Protein AF-A0A090VGJ4-F1 (afdb_monomer_lite)

Structure (mmCIF, N/CA/C/O backbone):
data_AF-A0A090VGJ4-F1
#
_entry.id   AF-A0A090VGJ4-F1
#
loop_
_atom_site.group_PDB
_atom_site.id
_atom_site.type_symbol
_atom_site.label_atom_id
_atom_site.label_alt_id
_atom_site.label_comp_id
_atom_site.label_asym_id
_atom_site.label_entity_id
_atom_site.label_seq_id
_atom_site.pdbx_PDB_ins_code
_atom_site.Cartn_x
_atom_site.Cartn_y
_atom_site.Cartn_z
_atom_site.occupancy
_atom_site.B_iso_or_equiv
_atom_site.auth_seq_id
_atom_site.auth_comp_id
_atom_site.auth_asym_id
_atom_site.auth_atom_id
_atom_site.pdbx_PDB_model_num
ATOM 1 N N . MET A 1 1 ? -9.172 -15.778 -11.668 1.00 47.88 1 MET A N 1
ATOM 2 C CA . MET A 1 1 ? -9.587 -15.459 -10.283 1.00 47.88 1 MET A CA 1
ATOM 3 C C . MET A 1 1 ? -8.432 -14.745 -9.603 1.00 47.88 1 MET A C 1
ATOM 5 O O . MET A 1 1 ? -7.306 -15.194 -9.765 1.00 47.88 1 MET A O 1
ATOM 9 N N . SER A 1 2 ? -8.694 -13.620 -8.934 1.00 59.94 2 SER A N 1
ATOM 10 C CA . SER A 1 2 ? -7.704 -12.958 -8.068 1.00 59.94 2 SER A CA 1
ATOM 11 C C . SER A 1 2 ? -7.302 -13.925 -6.945 1.00 59.94 2 SER A C 1
ATOM 13 O O . SER A 1 2 ? -8.133 -14.699 -6.467 1.00 59.94 2 SER A O 1
ATOM 15 N N . GLU A 1 3 ? -6.015 -13.938 -6.602 1.00 77.56 3 GLU A N 1
ATOM 16 C CA . GLU A 1 3 ? -5.439 -14.723 -5.508 1.00 77.56 3 GLU A CA 1
ATOM 17 C C . GLU A 1 3 ? -6.224 -14.485 -4.206 1.00 77.56 3 GLU A C 1
ATOM 19 O O . GLU A 1 3 ? -6.446 -13.340 -3.809 1.00 77.56 3 GLU A O 1
ATOM 24 N N . ILE A 1 4 ? -6.639 -15.553 -3.515 1.00 84.19 4 ILE A N 1
ATOM 25 C CA . ILE A 1 4 ? -7.271 -15.411 -2.198 1.00 84.19 4 ILE A CA 1
ATOM 26 C C . ILE A 1 4 ? -6.181 -15.062 -1.186 1.00 84.19 4 ILE A C 1
ATOM 28 O O . ILE A 1 4 ? -5.363 -15.905 -0.824 1.00 84.19 4 ILE A O 1
ATOM 32 N N . VAL A 1 5 ? -6.193 -13.821 -0.704 1.00 92.75 5 VAL A N 1
ATOM 33 C CA . VAL A 1 5 ? -5.247 -13.325 0.299 1.00 92.75 5 VAL A CA 1
ATOM 34 C C . VAL A 1 5 ? -5.934 -13.268 1.665 1.00 92.75 5 VAL A C 1
ATOM 36 O O . VAL A 1 5 ? -6.844 -12.459 1.850 1.00 92.75 5 VAL A O 1
ATOM 39 N N . PRO A 1 6 ? -5.521 -14.090 2.645 1.00 94.12 6 PRO A N 1
ATOM 40 C CA . PRO A 1 6 ? -6.133 -14.087 3.968 1.00 94.12 6 PRO A CA 1
ATOM 41 C C . PRO A 1 6 ? -5.660 -12.911 4.835 1.00 94.12 6 PRO A C 1
ATOM 43 O O . PRO A 1 6 ? -4.462 -12.610 4.912 1.00 94.12 6 PRO A O 1
ATOM 46 N N . ILE A 1 7 ? -6.608 -12.294 5.547 1.00 96.56 7 ILE A N 1
ATOM 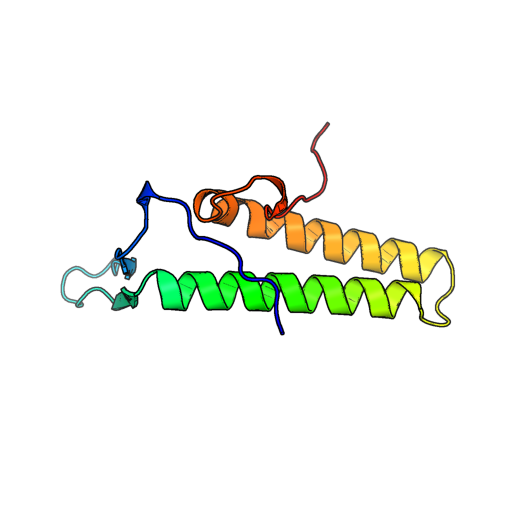47 C CA . ILE A 1 7 ? -6.329 -11.293 6.584 1.00 96.56 7 ILE A CA 1
ATOM 48 C C . ILE A 1 7 ? -5.709 -11.960 7.823 1.00 96.56 7 ILE A C 1
ATOM 50 O O . ILE A 1 7 ? -5.995 -13.123 8.131 1.00 96.56 7 ILE A O 1
ATOM 54 N N . ALA A 1 8 ? -4.853 -11.230 8.536 1.00 96.94 8 ALA A N 1
ATOM 55 C CA . ALA A 1 8 ? -4.253 -11.658 9.792 1.00 96.94 8 ALA A CA 1
ATOM 56 C C . ALA A 1 8 ? -5.332 -12.029 10.821 1.00 96.94 8 ALA A C 1
ATOM 58 O O . ALA A 1 8 ? -6.313 -11.306 10.997 1.00 96.94 8 ALA A O 1
ATOM 59 N N . ASP A 1 9 ? -5.124 -13.143 11.531 1.00 96.06 9 ASP A N 1
ATOM 60 C CA . ASP A 1 9 ? -6.157 -13.747 12.383 1.00 96.06 9 ASP A CA 1
ATOM 61 C C . ASP A 1 9 ? -6.678 -12.780 13.465 1.00 96.06 9 ASP A C 1
ATOM 63 O O . ASP A 1 9 ? -7.875 -12.759 13.733 1.00 96.06 9 ASP A O 1
ATOM 67 N N . LYS A 1 10 ? -5.817 -11.896 13.992 1.00 94.75 10 LYS A N 1
ATOM 68 C CA . LYS A 1 10 ? -6.171 -10.872 14.995 1.00 94.75 10 LYS A CA 1
ATOM 69 C C . LYS A 1 10 ? -7.170 -9.803 14.531 1.00 94.75 10 LYS A C 1
ATOM 71 O O . LYS A 1 10 ? -7.706 -9.090 15.369 1.00 94.75 10 LYS A O 1
ATOM 76 N N . TYR A 1 11 ? -7.384 -9.651 13.225 1.00 95.69 11 TYR A N 1
ATOM 77 C CA . TYR A 1 11 ? -8.288 -8.640 12.671 1.00 95.69 11 TYR A CA 1
ATOM 78 C C . TYR A 1 11 ? -9.544 -9.241 12.039 1.00 95.69 11 TYR A C 1
ATOM 80 O O . TYR A 1 11 ? -10.390 -8.492 11.569 1.00 95.69 11 TYR A O 1
ATOM 88 N N . LYS A 1 12 ? -9.702 -10.568 12.016 1.00 94.69 12 LYS A N 1
ATOM 89 C CA . LYS A 1 12 ? -10.879 -11.213 11.414 1.00 94.69 12 LYS A CA 1
ATOM 90 C C . LYS A 1 12 ? -12.179 -10.742 12.069 1.00 94.69 12 LYS A C 1
ATOM 92 O O . LYS A 1 12 ? -12.281 -10.720 13.290 1.00 94.69 12 LYS A O 1
ATOM 97 N N . GLY A 1 13 ? -13.170 -10.381 11.249 1.00 93.69 13 GLY A N 1
ATOM 98 C CA . GLY A 1 13 ? -14.477 -9.900 11.716 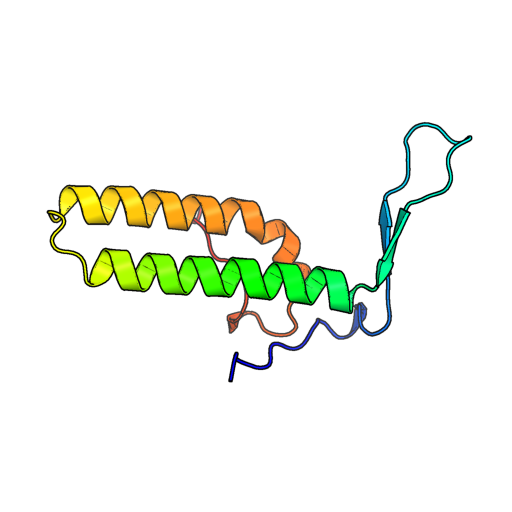1.00 93.69 13 GLY A CA 1
ATOM 99 C C . GLY A 1 13 ? -14.460 -8.513 12.376 1.00 93.69 13 GLY A C 1
ATOM 100 O O . GLY A 1 13 ? -15.484 -8.073 12.889 1.00 93.69 13 GLY A O 1
ATOM 101 N N . GLY A 1 14 ? -13.315 -7.823 12.377 1.00 96.44 14 GLY A N 1
ATOM 102 C CA . GLY A 1 14 ? -13.174 -6.490 12.953 1.00 96.44 14 GLY A CA 1
ATOM 103 C C . GLY A 1 14 ? -13.700 -5.356 12.064 1.00 96.44 14 GLY A C 1
ATOM 104 O O . GLY A 1 14 ? -14.271 -5.553 10.986 1.00 96.44 14 GLY A O 1
ATOM 105 N N . LYS A 1 15 ? -13.441 -4.123 12.502 1.00 97.12 15 LYS A N 1
ATOM 106 C CA . LYS A 1 15 ? -13.760 -2.890 11.771 1.00 97.12 15 LYS A CA 1
ATOM 107 C C . LYS A 1 15 ? -12.632 -1.867 11.899 1.00 97.12 15 LYS A C 1
ATOM 109 O O . LYS A 1 15 ? -11.948 -1.822 12.917 1.00 97.12 15 LYS A O 1
ATOM 114 N N . LEU A 1 16 ? -12.444 -1.059 10.861 1.00 96.19 16 LEU A N 1
ATOM 115 C CA . LEU A 1 16 ? -11.673 0.178 10.904 1.00 96.19 16 LEU A CA 1
ATOM 116 C C . LEU A 1 16 ? -12.584 1.282 11.448 1.00 96.19 16 LEU A C 1
ATOM 118 O O . LEU A 1 16 ? -13.699 1.446 10.952 1.00 96.19 16 LEU A O 1
ATOM 122 N N . ILE A 1 17 ? -12.098 2.030 12.434 1.00 96.50 17 ILE A N 1
ATOM 123 C CA . ILE A 1 17 ? -12.775 3.201 12.991 1.00 96.50 17 ILE A CA 1
ATOM 124 C C . ILE A 1 17 ? -11.904 4.413 12.671 1.00 96.50 17 ILE A C 1
ATOM 126 O O . ILE A 1 17 ? -10.720 4.425 13.006 1.00 96.50 17 ILE A O 1
ATOM 130 N N . LEU A 1 18 ? -12.471 5.406 11.991 1.00 96.25 18 LEU A N 1
ATOM 131 C CA . LEU A 1 18 ? -11.855 6.720 11.842 1.00 96.25 18 LEU A CA 1
ATOM 132 C C . LEU A 1 18 ? -12.474 7.638 12.886 1.00 96.25 18 LEU A C 1
ATOM 134 O O . LEU A 1 18 ? -13.646 8.010 12.774 1.00 96.25 18 LEU A O 1
ATOM 138 N N . GLU A 1 19 ? -11.689 7.958 13.909 1.00 96.69 19 GLU A N 1
ATOM 139 C CA . GLU A 1 19 ? -12.117 8.863 14.966 1.00 96.69 19 GLU A CA 1
ATOM 140 C C . GLU A 1 19 ? -11.898 10.321 14.544 1.00 96.69 19 GLU A C 1
ATOM 142 O O . GLU A 1 19 ? -10.780 10.694 14.171 1.00 96.69 19 GLU A O 1
ATOM 147 N N . PRO A 1 20 ? -12.955 11.150 14.553 1.00 96.62 20 PRO A N 1
ATOM 148 C CA . PRO A 1 20 ? -12.822 12.572 14.293 1.00 96.62 20 PRO A CA 1
ATOM 149 C C . PRO A 1 20 ? -12.126 13.261 15.472 1.00 96.62 20 PRO A C 1
ATOM 151 O O . PRO A 1 20 ? -12.337 12.908 16.628 1.00 96.62 20 PRO A O 1
ATOM 154 N N . ALA A 1 21 ? -11.333 14.296 15.182 1.00 96.19 21 ALA A N 1
ATOM 155 C CA . ALA A 1 21 ? -10.775 15.160 16.226 1.00 96.19 21 ALA A CA 1
ATOM 156 C C . ALA A 1 21 ? -11.870 15.960 16.959 1.00 96.19 21 ALA A C 1
ATOM 158 O O . ALA A 1 21 ? -11.703 16.337 18.116 1.00 96.19 21 ALA A O 1
ATOM 159 N N . ASP A 1 22 ? -12.992 16.212 16.280 1.00 95.62 22 ASP A N 1
ATOM 160 C CA . ASP A 1 22 ? -14.192 16.792 16.868 1.00 95.62 22 ASP A CA 1
ATOM 161 C C . ASP A 1 22 ? -15.035 15.698 17.538 1.00 95.62 22 ASP A C 1
ATOM 163 O O . ASP A 1 22 ? -15.679 14.889 16.867 1.00 95.62 22 ASP A O 1
ATOM 167 N N . ALA A 1 23 ? -15.058 15.706 18.871 1.00 91.19 23 ALA A N 1
ATOM 168 C CA . ALA A 1 23 ? -15.791 14.736 19.682 1.00 91.19 23 ALA A CA 1
ATOM 169 C C . ALA A 1 23 ? -17.324 14.820 19.536 1.00 91.19 23 ALA A C 1
ATOM 171 O O . ALA A 1 23 ? -18.029 13.925 20.003 1.00 91.19 23 ALA A O 1
ATOM 172 N N . SER A 1 24 ? -17.861 15.871 18.904 1.00 94.75 24 SER A N 1
ATOM 173 C CA . SER A 1 24 ? -19.293 15.964 18.591 1.00 94.75 24 SER A CA 1
ATOM 174 C C . SER A 1 24 ? -19.692 15.116 17.376 1.00 94.75 24 SER A C 1
ATOM 176 O O . SER A 1 24 ? -20.869 14.786 17.200 1.00 94.75 24 SER A O 1
ATOM 178 N N . MET A 1 25 ? -18.721 14.730 16.541 1.00 95.94 25 MET A N 1
ATOM 179 C CA . MET A 1 25 ? -18.955 13.929 15.347 1.00 95.94 25 MET A CA 1
ATOM 180 C C . MET A 1 25 ? -18.905 12.431 15.652 1.00 95.94 25 MET A C 1
ATOM 182 O O . MET A 1 25 ? -18.109 11.948 16.455 1.00 95.94 25 MET A O 1
ATOM 186 N N . LYS A 1 26 ? -19.746 11.661 14.956 1.00 95.38 26 LYS A N 1
ATOM 187 C CA . LYS A 1 26 ? -19.725 10.199 15.058 1.00 95.38 26 LYS A CA 1
ATOM 188 C C . LYS A 1 26 ? -18.519 9.627 14.302 1.00 95.38 26 LYS A C 1
ATOM 190 O O . LYS A 1 26 ? -18.281 10.052 13.168 1.00 95.38 26 LYS A O 1
ATOM 195 N N . PRO A 1 27 ? -17.814 8.629 14.862 1.00 96.56 27 PRO A N 1
ATOM 196 C CA . PRO A 1 27 ? -16.776 7.910 14.139 1.00 96.56 27 PRO A CA 1
ATOM 197 C C . PRO A 1 27 ? -17.303 7.261 12.860 1.00 96.56 27 PRO A C 1
ATOM 199 O O . PRO A 1 27 ? -18.421 6.738 12.821 1.00 96.56 27 PRO A O 1
ATOM 202 N N . TYR A 1 28 ? -16.478 7.263 11.815 1.00 96.38 28 TYR A N 1
ATOM 203 C CA . TYR A 1 28 ? -16.770 6.497 10.609 1.00 96.38 28 TYR A CA 1
ATOM 204 C C . TYR A 1 28 ? -16.283 5.061 10.789 1.00 96.38 28 TYR A C 1
ATOM 206 O O . TYR A 1 28 ? -15.115 4.827 11.098 1.00 96.38 28 TYR A O 1
ATOM 214 N N . GLU A 1 29 ? -17.169 4.099 10.551 1.00 97.12 29 GLU A N 1
ATOM 215 C CA . GLU A 1 29 ? -16.862 2.679 10.673 1.00 97.12 29 GLU A CA 1
ATOM 216 C C . GLU A 1 29 ? -16.874 1.985 9.310 1.00 97.12 29 GLU A C 1
ATOM 218 O O . GLU A 1 29 ? -17.786 2.157 8.499 1.00 97.12 29 GLU A O 1
ATOM 223 N N . LEU A 1 30 ? -15.873 1.142 9.070 1.00 97.12 30 LEU A N 1
ATOM 224 C CA . LEU A 1 30 ? -15.755 0.342 7.856 1.00 97.12 30 LEU A CA 1
ATOM 225 C C . LEU A 1 30 ? -15.399 -1.101 8.229 1.00 97.12 30 LEU A C 1
ATOM 227 O O . LEU A 1 30 ? -14.382 -1.306 8.891 1.00 97.12 30 LEU A O 1
ATOM 231 N N . PRO A 1 31 ? -16.159 -2.121 7.781 1.00 97.50 31 PRO A N 1
ATOM 232 C CA . PRO A 1 31 ? -15.767 -3.513 7.976 1.00 97.50 31 PRO A CA 1
ATOM 233 C C . PRO A 1 31 ? -14.346 -3.762 7.471 1.00 97.50 31 PRO A C 1
ATOM 235 O O . PRO A 1 31 ? -14.005 -3.381 6.344 1.00 97.50 31 PRO A O 1
ATOM 238 N N . ILE A 1 32 ? -13.519 -4.405 8.293 1.00 96.94 32 ILE A N 1
ATOM 239 C CA . ILE A 1 32 ? -12.091 -4.546 7.996 1.00 96.94 32 ILE A CA 1
ATOM 240 C C . ILE A 1 32 ? -11.846 -5.360 6.723 1.00 96.94 32 ILE A C 1
ATOM 242 O O . ILE A 1 32 ? -10.937 -5.037 5.970 1.00 96.94 32 ILE A O 1
ATOM 246 N N . ASP A 1 33 ? -12.713 -6.325 6.408 1.00 95.06 33 ASP A N 1
ATOM 247 C CA . ASP A 1 33 ? -12.630 -7.111 5.174 1.00 95.06 33 ASP A CA 1
ATOM 248 C C . ASP A 1 33 ? -12.836 -6.238 3.929 1.00 95.06 33 ASP A C 1
ATOM 250 O O . ASP A 1 33 ? -12.136 -6.395 2.929 1.00 95.06 33 ASP A O 1
ATOM 254 N N . LYS A 1 34 ? -13.744 -5.249 3.996 1.00 96.06 34 LYS A N 1
ATOM 255 C CA . LYS A 1 34 ? -13.949 -4.285 2.901 1.00 96.06 34 LYS A CA 1
ATOM 256 C C . LYS A 1 34 ? -12.731 -3.388 2.723 1.00 96.06 34 LYS A C 1
ATOM 258 O O . LYS A 1 34 ? -12.352 -3.090 1.590 1.00 96.06 34 LYS A O 1
ATOM 263 N N . PHE A 1 35 ? -12.130 -2.944 3.826 1.00 96.94 35 PHE A N 1
ATOM 264 C CA . PHE A 1 35 ? -10.892 -2.172 3.783 1.00 96.94 35 PHE A CA 1
ATOM 265 C C . PHE A 1 35 ? -9.745 -3.003 3.199 1.00 96.94 35 PHE A C 1
ATOM 267 O O . PHE A 1 35 ? -9.101 -2.590 2.237 1.00 96.94 35 PHE A O 1
ATOM 274 N N . PHE A 1 36 ? -9.540 -4.211 3.719 1.00 96.56 36 PHE A N 1
ATOM 275 C CA . PHE A 1 36 ? -8.468 -5.105 3.306 1.00 96.56 36 PHE A CA 1
ATOM 276 C C . PHE A 1 36 ? -8.594 -5.521 1.839 1.00 96.56 36 PHE A C 1
ATOM 278 O O . PHE A 1 36 ? -7.603 -5.502 1.111 1.00 96.56 36 PHE A O 1
ATOM 285 N N . HIS A 1 37 ? -9.811 -5.772 1.352 1.00 95.31 37 HIS A N 1
ATOM 286 C CA . HIS A 1 37 ? -10.049 -6.017 -0.069 1.00 95.31 37 HIS A CA 1
ATOM 287 C C . HIS A 1 37 ? -9.591 -4.842 -0.949 1.00 95.31 37 HIS A C 1
ATOM 289 O O . HIS A 1 37 ? -8.986 -5.054 -1.999 1.00 95.31 37 HIS A O 1
ATOM 295 N N . LYS A 1 38 ? -9.796 -3.589 -0.513 1.00 96.06 38 LYS A N 1
ATOM 296 C CA . LYS A 1 38 ? -9.273 -2.411 -1.228 1.00 96.06 38 LYS A CA 1
ATOM 297 C C . LYS A 1 38 ? -7.745 -2.376 -1.237 1.00 96.06 38 LYS A C 1
ATOM 299 O O . LYS A 1 38 ? -7.167 -2.073 -2.277 1.00 96.06 38 LYS A O 1
ATOM 304 N N . ILE A 1 39 ? -7.098 -2.732 -0.127 1.00 96.19 39 ILE A N 1
ATOM 305 C CA . ILE A 1 39 ? -5.633 -2.838 -0.043 1.00 96.19 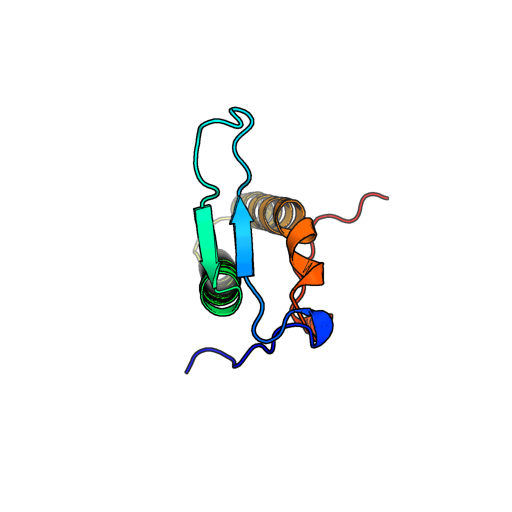39 ILE A CA 1
ATOM 306 C C . ILE A 1 39 ? -5.099 -3.905 -1.014 1.00 96.19 39 ILE A C 1
ATOM 308 O O . ILE A 1 39 ? -4.152 -3.636 -1.755 1.00 96.19 39 ILE A O 1
ATOM 312 N N . ILE A 1 40 ? -5.743 -5.076 -1.081 1.00 95.25 40 ILE A N 1
ATOM 313 C CA . ILE A 1 40 ? -5.399 -6.134 -2.047 1.00 95.25 40 ILE A CA 1
ATOM 314 C C . ILE A 1 40 ? -5.569 -5.631 -3.487 1.00 95.25 40 ILE A C 1
ATOM 316 O O . ILE A 1 40 ? -4.665 -5.802 -4.299 1.00 95.25 40 ILE A O 1
ATOM 320 N N . MET A 1 41 ? -6.671 -4.941 -3.805 1.00 95.38 41 MET A N 1
ATOM 321 C CA . MET A 1 41 ? -6.886 -4.387 -5.149 1.00 95.38 41 MET A CA 1
ATOM 322 C C . MET A 1 41 ? -5.797 -3.392 -5.564 1.00 95.38 41 MET A C 1
ATOM 324 O O . MET A 1 41 ? -5.377 -3.395 -6.720 1.00 95.38 41 MET A O 1
ATOM 328 N N . VAL A 1 42 ? -5.337 -2.531 -4.650 1.00 95.94 42 VAL A N 1
ATOM 329 C CA . VAL A 1 42 ? -4.227 -1.605 -4.930 1.00 95.94 42 VAL A CA 1
ATOM 330 C C . VAL A 1 42 ? -2.950 -2.385 -5.235 1.00 95.94 42 VAL A C 1
ATOM 332 O O . VAL A 1 42 ? -2.307 -2.118 -6.249 1.00 95.94 42 VAL A O 1
ATOM 335 N N . ARG A 1 43 ? -2.621 -3.391 -4.416 1.00 94.75 43 ARG A N 1
ATOM 336 C CA . ARG A 1 43 ? -1.462 -4.267 -4.633 1.00 94.75 43 ARG A CA 1
ATOM 337 C C . ARG A 1 43 ? -1.507 -4.939 -6.002 1.00 94.75 43 ARG A C 1
ATOM 339 O O . ARG A 1 43 ? -0.523 -4.910 -6.734 1.00 94.75 43 ARG A O 1
ATOM 346 N N . ASP A 1 44 ? -2.645 -5.526 -6.355 1.00 94.75 44 ASP A N 1
ATOM 347 C CA . ASP A 1 44 ? -2.797 -6.266 -7.605 1.00 94.75 44 ASP A CA 1
ATOM 348 C C . ASP A 1 44 ? -2.682 -5.332 -8.822 1.00 94.75 44 ASP A C 1
ATOM 350 O O . ASP A 1 44 ? -2.048 -5.683 -9.815 1.00 94.75 44 ASP A O 1
ATOM 354 N N . ARG A 1 45 ? -3.196 -4.098 -8.731 1.00 96.00 45 ARG A N 1
ATOM 355 C CA . ARG A 1 45 ? -3.015 -3.075 -9.777 1.00 96.00 45 ARG A CA 1
ATOM 356 C C . ARG A 1 45 ? -1.554 -2.656 -9.943 1.00 96.00 45 ARG A C 1
ATOM 358 O O . ARG A 1 45 ? -1.115 -2.497 -11.079 1.00 96.00 45 ARG A O 1
ATOM 365 N N . LEU A 1 46 ? -0.805 -2.506 -8.848 1.00 95.94 46 LEU A N 1
ATOM 366 C CA . LEU A 1 46 ? 0.630 -2.195 -8.902 1.00 95.94 46 LEU A CA 1
ATOM 367 C C . LEU A 1 46 ? 1.433 -3.338 -9.535 1.00 95.94 46 LEU A C 1
ATOM 369 O O . LEU A 1 46 ? 2.278 -3.079 -10.386 1.00 95.94 46 LEU A O 1
ATOM 373 N N . ARG A 1 47 ? 1.111 -4.596 -9.208 1.00 94.25 47 ARG A N 1
ATOM 374 C CA . ARG A 1 47 ? 1.714 -5.777 -9.855 1.00 94.25 47 ARG A CA 1
ATOM 375 C C . ARG A 1 47 ? 1.455 -5.798 -11.363 1.00 94.25 47 ARG A C 1
ATOM 377 O O . ARG A 1 47 ? 2.371 -6.025 -12.145 1.00 94.25 47 ARG A O 1
ATOM 384 N N . VAL A 1 48 ? 0.220 -5.523 -11.789 1.00 95.62 48 VAL A N 1
ATOM 385 C CA . VAL A 1 48 ? -0.118 -5.436 -13.222 1.00 95.62 48 VAL A CA 1
ATOM 386 C C . VAL A 1 48 ? 0.624 -4.280 -13.897 1.00 95.62 48 VAL A C 1
ATOM 388 O O . VAL A 1 48 ? 1.079 -4.420 -15.031 1.00 95.62 48 VAL A O 1
ATOM 391 N N . MET A 1 49 ? 0.767 -3.138 -13.222 1.00 96.88 49 MET A N 1
ATOM 392 C CA . MET A 1 49 ? 1.520 -1.997 -13.746 1.00 96.88 49 MET A CA 1
ATOM 393 C C . MET A 1 49 ? 2.999 -2.341 -13.952 1.00 96.88 49 MET A C 1
ATOM 395 O O . MET A 1 49 ? 3.540 -2.060 -15.018 1.00 96.88 49 MET A O 1
ATOM 399 N N . GLU A 1 50 ? 3.626 -3.007 -12.984 1.00 96.00 50 GLU A N 1
ATOM 400 C CA . GLU A 1 50 ? 5.007 -3.490 -13.080 1.00 96.00 50 GLU A CA 1
ATOM 401 C C . GLU A 1 50 ? 5.195 -4.451 -14.265 1.00 96.00 50 GLU A C 1
ATOM 403 O O . GLU A 1 50 ? 6.106 -4.275 -15.072 1.00 96.00 50 GLU A O 1
ATOM 408 N N . GLN A 1 51 ? 4.280 -5.410 -14.443 1.00 96.19 51 GLN A N 1
ATOM 409 C CA . GLN A 1 51 ? 4.297 -6.319 -15.596 1.00 96.19 51 GLN A CA 1
ATOM 410 C C . GLN A 1 51 ? 4.213 -5.570 -16.931 1.00 96.19 51 GLN A C 1
ATOM 412 O O . GLN A 1 51 ? 4.946 -5.893 -17.866 1.00 96.19 51 GLN A O 1
ATOM 417 N N . ARG A 1 52 ? 3.348 -4.551 -17.023 1.00 97.06 52 ARG A N 1
ATOM 418 C CA . ARG A 1 52 ? 3.217 -3.720 -18.229 1.00 97.06 52 ARG A CA 1
ATOM 419 C C . ARG A 1 52 ? 4.482 -2.921 -18.521 1.00 97.06 52 ARG A C 1
ATOM 421 O O . ARG A 1 52 ? 4.860 -2.829 -19.680 1.00 97.06 52 ARG A O 1
ATOM 428 N N . ILE A 1 53 ? 5.144 -2.375 -17.500 1.00 96.88 53 ILE A N 1
ATOM 429 C CA . ILE A 1 53 ? 6.420 -1.663 -17.669 1.00 96.88 53 ILE A CA 1
ATOM 430 C C . ILE A 1 53 ? 7.494 -2.620 -18.187 1.00 96.88 53 ILE A C 1
ATOM 432 O O . ILE A 1 53 ? 8.173 -2.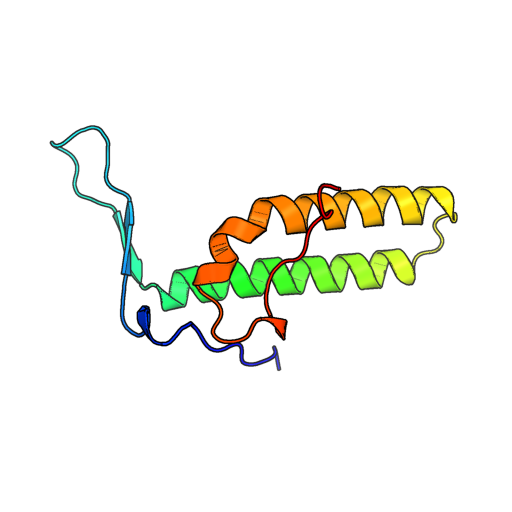301 -19.162 1.00 96.88 53 ILE A O 1
ATOM 436 N N . ASN A 1 54 ? 7.595 -3.819 -17.609 1.00 94.31 54 ASN A N 1
ATOM 437 C CA . ASN A 1 54 ? 8.566 -4.825 -18.044 1.00 94.31 54 ASN A CA 1
ATOM 438 C C . ASN A 1 54 ? 8.372 -5.213 -19.518 1.00 94.31 54 ASN A C 1
ATOM 440 O O . ASN A 1 54 ? 9.353 -5.317 -20.257 1.00 94.31 54 ASN A O 1
ATOM 444 N N . ALA A 1 55 ? 7.114 -5.359 -19.945 1.00 96.69 55 ALA A N 1
ATOM 445 C CA . ALA A 1 55 ? 6.729 -5.718 -21.309 1.00 96.69 55 ALA A CA 1
ATOM 446 C C . ALA A 1 55 ? 6.658 -4.535 -22.297 1.00 96.69 55 ALA A C 1
ATOM 448 O O . ALA A 1 55 ? 6.358 -4.757 -23.464 1.00 96.69 55 ALA A O 1
ATOM 449 N N . SER A 1 56 ? 6.878 -3.296 -21.850 1.00 96.88 56 SER A N 1
ATOM 450 C CA . SER A 1 56 ? 6.808 -2.108 -22.715 1.00 96.88 56 SER A CA 1
ATOM 451 C C . SER A 1 56 ? 8.062 -1.926 -23.577 1.00 96.88 56 SER A C 1
ATOM 453 O O . SER A 1 56 ? 9.127 -2.456 -23.253 1.00 96.88 56 SER A O 1
ATOM 455 N N . ASP A 1 57 ? 7.954 -1.095 -24.613 1.00 97.50 57 ASP A N 1
ATOM 456 C CA . ASP A 1 57 ? 9.064 -0.712 -25.503 1.00 97.50 57 ASP A CA 1
ATOM 457 C C . ASP A 1 57 ? 9.904 0.462 -24.961 1.00 97.50 57 ASP A C 1
ATOM 459 O O . ASP A 1 57 ? 10.666 1.083 -25.699 1.00 97.50 57 ASP A O 1
ATOM 463 N N . LEU A 1 58 ? 9.751 0.799 -23.674 1.00 97.12 58 LEU A N 1
ATOM 464 C CA . LEU A 1 58 ? 10.584 1.803 -23.013 1.00 97.12 58 LEU A CA 1
ATOM 465 C C . LEU A 1 58 ? 12.058 1.385 -23.035 1.00 97.12 58 LEU A C 1
ATOM 467 O O . LEU A 1 58 ? 12.387 0.196 -22.963 1.00 97.12 58 LEU A O 1
ATOM 471 N N . ASP A 1 59 ? 12.939 2.380 -23.073 1.00 97.50 59 ASP A N 1
ATOM 472 C CA . ASP A 1 59 ? 14.365 2.163 -22.897 1.00 97.50 59 ASP A CA 1
ATOM 473 C C . ASP A 1 59 ? 14.683 1.667 -21.476 1.00 97.50 59 ASP A C 1
ATOM 475 O O . ASP A 1 59 ? 13.865 1.726 -20.551 1.00 97.50 59 ASP A O 1
ATOM 479 N N . GLU A 1 60 ? 15.888 1.130 -21.300 1.00 96.12 60 GLU A N 1
ATOM 480 C CA . GLU A 1 60 ? 16.303 0.535 -20.029 1.00 96.12 60 GLU A CA 1
ATOM 481 C C . GLU A 1 60 ? 16.224 1.545 -18.874 1.00 96.12 60 GLU A C 1
ATOM 483 O O . GLU A 1 60 ? 15.698 1.224 -17.806 1.00 96.12 60 GLU A O 1
ATOM 488 N N . GLN A 1 61 ? 16.655 2.788 -19.111 1.00 96.50 61 GLN A N 1
ATOM 489 C CA . GLN A 1 61 ? 16.627 3.840 -18.100 1.00 96.50 61 GLN A CA 1
ATOM 490 C C . GLN A 1 61 ? 15.193 4.207 -17.695 1.00 96.50 61 GLN A C 1
ATOM 492 O O . GLN A 1 61 ? 14.890 4.252 -16.500 1.00 96.50 61 GLN A O 1
ATOM 497 N N . GLY A 1 62 ? 14.280 4.389 -18.656 1.00 97.56 62 GLY A N 1
ATOM 498 C CA . GLY A 1 62 ? 12.877 4.681 -18.369 1.00 97.56 62 GLY A CA 1
ATOM 499 C C . GLY A 1 62 ? 12.179 3.553 -17.606 1.00 97.56 62 GLY A C 1
ATOM 500 O O . GLY A 1 62 ? 11.393 3.814 -16.689 1.00 97.56 62 GLY A O 1
ATOM 501 N N . LYS A 1 63 ? 12.497 2.286 -17.916 1.00 97.44 63 LYS A N 1
ATOM 502 C CA . LYS A 1 63 ? 11.998 1.135 -17.141 1.00 97.44 63 LYS A CA 1
ATOM 503 C C . LYS A 1 63 ? 12.489 1.177 -15.697 1.00 97.44 63 LYS A C 1
ATOM 505 O O . LYS A 1 63 ? 11.675 1.011 -14.786 1.00 97.44 63 LYS A O 1
ATOM 510 N N . ILE A 1 64 ? 13.782 1.426 -15.484 1.00 96.06 64 ILE A N 1
ATOM 511 C CA . ILE A 1 64 ? 14.381 1.515 -14.146 1.00 96.06 64 ILE A CA 1
ATOM 512 C C . ILE A 1 64 ? 13.711 2.621 -13.324 1.00 96.06 64 ILE A C 1
ATOM 514 O O . ILE A 1 64 ? 13.323 2.380 -12.178 1.00 96.06 64 ILE A O 1
ATOM 518 N N . ASP A 1 65 ? 13.518 3.808 -13.897 1.00 96.81 65 ASP A N 1
ATOM 519 C CA . ASP A 1 65 ? 12.932 4.947 -13.185 1.00 96.81 65 ASP A CA 1
ATOM 520 C C . ASP A 1 65 ? 11.493 4.653 -12.724 1.00 96.81 65 ASP A C 1
ATOM 522 O O . ASP A 1 65 ? 11.129 4.898 -11.565 1.00 96.81 65 ASP A O 1
ATOM 526 N N . LEU A 1 66 ? 10.676 4.044 -13.591 1.00 97.62 66 LEU A N 1
ATOM 527 C CA . LEU A 1 66 ? 9.306 3.653 -13.248 1.00 97.62 66 LEU A CA 1
ATOM 528 C C . LEU A 1 66 ? 9.261 2.513 -12.223 1.00 97.62 66 LEU A C 1
ATOM 530 O O . LEU A 1 66 ? 8.453 2.556 -11.291 1.00 97.62 66 LEU A O 1
ATOM 534 N N . GLN A 1 67 ? 10.137 1.514 -12.345 1.00 95.12 67 GLN A N 1
ATOM 535 C CA . GLN A 1 67 ? 10.254 0.433 -11.360 1.00 95.12 67 GLN A CA 1
ATOM 536 C C . GLN A 1 67 ? 10.662 0.968 -9.980 1.00 95.12 67 GLN A C 1
ATOM 538 O O . GLN A 1 67 ? 10.106 0.555 -8.955 1.00 95.12 67 GLN A O 1
ATOM 543 N N . GLN A 1 68 ? 11.585 1.935 -9.922 1.00 95.44 68 GLN A N 1
ATOM 544 C CA . GLN A 1 68 ? 11.943 2.606 -8.672 1.00 95.44 68 GLN A CA 1
ATOM 545 C C . GLN A 1 68 ? 10.755 3.369 -8.082 1.00 95.44 68 GLN A C 1
ATOM 547 O O . GLN A 1 68 ? 10.528 3.313 -6.870 1.00 95.44 68 GLN A O 1
ATOM 552 N N . TYR A 1 69 ? 9.963 4.045 -8.918 1.00 96.50 69 TYR A N 1
ATOM 553 C CA . TYR A 1 69 ? 8.760 4.734 -8.461 1.00 96.50 69 TYR A CA 1
ATOM 554 C C . TYR A 1 69 ? 7.725 3.758 -7.879 1.00 96.50 69 TYR A C 1
ATOM 556 O O . TYR A 1 69 ? 7.236 3.977 -6.769 1.00 96.50 69 TYR A O 1
ATOM 564 N N . ILE A 1 70 ? 7.474 2.627 -8.547 1.00 96.06 70 ILE A N 1
ATOM 565 C CA . ILE A 1 70 ? 6.625 1.541 -8.023 1.00 96.06 70 ILE A CA 1
ATOM 566 C C . ILE A 1 70 ? 7.158 1.019 -6.686 1.00 96.06 70 ILE A C 1
ATOM 568 O O . ILE A 1 70 ? 6.393 0.856 -5.736 1.00 96.06 70 ILE A O 1
ATOM 572 N N . THR A 1 71 ? 8.471 0.828 -6.569 1.00 95.31 71 THR A N 1
ATOM 573 C CA . THR A 1 71 ? 9.104 0.384 -5.320 1.00 95.31 71 THR A CA 1
ATOM 574 C C . THR A 1 71 ? 8.869 1.384 -4.179 1.00 95.31 71 THR A C 1
ATOM 576 O O . THR A 1 71 ? 8.604 0.985 -3.043 1.00 95.31 71 THR A O 1
ATOM 579 N N . ARG A 1 72 ? 8.903 2.695 -4.454 1.00 96.00 72 ARG A N 1
ATOM 580 C CA . ARG A 1 72 ? 8.575 3.735 -3.460 1.00 96.00 72 ARG A CA 1
ATOM 581 C C . ARG A 1 72 ? 7.097 3.706 -3.065 1.00 96.00 72 ARG A C 1
ATOM 583 O O . ARG A 1 72 ? 6.799 3.836 -1.878 1.00 96.00 72 ARG A O 1
ATOM 590 N N . ILE A 1 73 ? 6.188 3.469 -4.017 1.00 96.62 73 ILE A N 1
ATOM 591 C CA . ILE A 1 73 ? 4.757 3.273 -3.724 1.00 96.62 73 ILE A CA 1
ATOM 592 C C . ILE A 1 73 ? 4.559 2.050 -2.821 1.00 96.62 73 ILE A C 1
ATOM 594 O O . ILE A 1 73 ? 3.835 2.123 -1.833 1.00 96.62 73 ILE A O 1
ATOM 598 N N . TYR A 1 74 ? 5.231 0.930 -3.095 1.00 96.31 74 TYR A N 1
ATOM 599 C CA . TYR A 1 74 ? 5.177 -0.221 -2.193 1.00 96.31 74 TYR A CA 1
ATOM 600 C C . TYR A 1 74 ? 5.706 0.119 -0.795 1.00 96.31 74 TYR A C 1
ATOM 602 O O . TYR A 1 74 ? 5.120 -0.311 0.198 1.00 96.31 74 TYR A O 1
ATOM 610 N N . GLY A 1 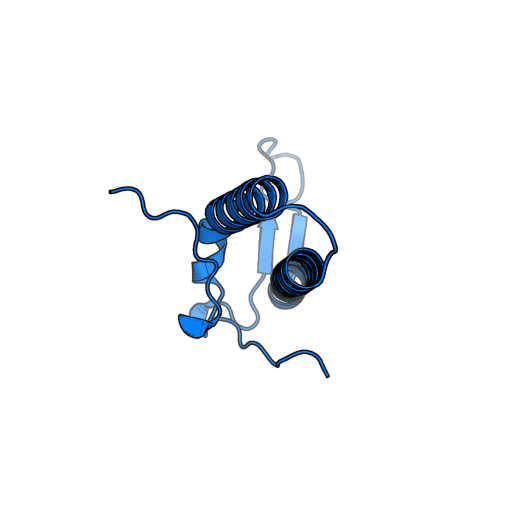75 ? 6.755 0.939 -0.700 1.00 95.62 75 GLY A N 1
ATOM 611 C CA . GLY A 1 75 ? 7.283 1.446 0.568 1.00 95.62 75 GLY A CA 1
ATOM 612 C C . GLY A 1 75 ? 6.252 2.206 1.406 1.00 95.62 75 GLY A C 1
ATOM 613 O O . GLY A 1 75 ? 6.119 1.925 2.599 1.00 95.62 75 GLY A O 1
ATOM 614 N N . SER A 1 76 ? 5.474 3.106 0.796 1.00 95.94 76 SER A N 1
ATOM 615 C CA . SER A 1 76 ? 4.458 3.894 1.514 1.00 95.94 76 SER A CA 1
ATOM 616 C C . SER A 1 76 ? 3.275 3.059 2.018 1.00 95.94 76 SER A C 1
ATOM 618 O O . SER A 1 76 ? 2.598 3.451 2.966 1.00 95.94 76 SER A O 1
ATOM 620 N N . LEU A 1 77 ? 3.053 1.877 1.436 1.00 96.81 77 LEU A N 1
ATOM 621 C CA . LEU A 1 77 ? 1.985 0.956 1.829 1.00 96.81 77 LEU A CA 1
ATOM 622 C C . LEU A 1 77 ? 2.404 -0.042 2.924 1.00 96.81 77 LEU A C 1
ATOM 624 O O . LEU A 1 77 ? 1.555 -0.774 3.437 1.00 96.81 77 LEU A O 1
ATOM 628 N N . THR A 1 78 ? 3.681 -0.073 3.327 1.00 96.38 78 THR A N 1
ATOM 629 C CA . THR A 1 78 ? 4.205 -1.052 4.302 1.00 96.38 78 THR A CA 1
ATOM 630 C C . THR A 1 78 ? 3.517 -1.008 5.668 1.00 96.38 78 THR A C 1
ATOM 632 O O . THR A 1 78 ? 3.408 -2.050 6.316 1.00 96.38 78 THR A O 1
ATOM 635 N N . SER A 1 79 ? 2.965 0.135 6.087 1.00 95.62 79 SER A N 1
ATOM 636 C CA . SER A 1 79 ? 2.173 0.256 7.324 1.00 95.62 79 SER A CA 1
ATOM 637 C C . SER A 1 79 ? 0.957 -0.682 7.352 1.00 95.62 79 SER A C 1
ATOM 639 O O . SER A 1 79 ? 0.543 -1.139 8.417 1.00 95.62 79 SER A O 1
ATOM 641 N N . PHE A 1 80 ? 0.414 -1.045 6.185 1.00 96.50 80 PHE A N 1
ATOM 642 C CA . PHE A 1 80 ? -0.707 -1.981 6.070 1.00 96.50 80 PHE A CA 1
ATOM 643 C C . PHE A 1 80 ? -0.288 -3.456 6.125 1.00 96.50 80 PHE A C 1
ATOM 645 O O . PHE A 1 80 ? -1.155 -4.329 6.174 1.00 96.50 80 PHE A O 1
ATOM 652 N N . ASN A 1 81 ? 1.016 -3.766 6.187 1.00 96.69 81 ASN A N 1
ATOM 653 C CA . ASN A 1 81 ? 1.515 -5.145 6.250 1.00 96.69 81 ASN A CA 1
ATOM 654 C C . ASN A 1 81 ? 0.968 -5.928 7.450 1.00 96.69 81 ASN A C 1
ATOM 656 O O . ASN A 1 81 ? 0.816 -7.14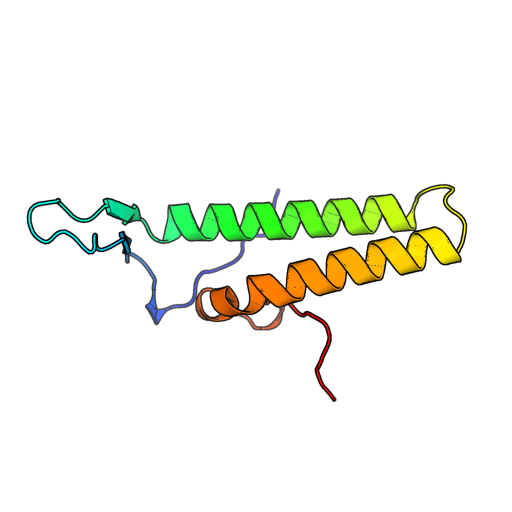4 7.379 1.00 96.69 81 ASN A O 1
ATOM 660 N N . ILE A 1 82 ? 0.606 -5.232 8.531 1.00 96.00 82 ILE A N 1
ATOM 661 C CA . ILE A 1 82 ? -0.001 -5.832 9.725 1.00 96.00 82 ILE A CA 1
ATOM 662 C C . ILE A 1 82 ? -1.314 -6.577 9.434 1.00 96.00 82 ILE A C 1
ATOM 664 O O . ILE A 1 82 ? -1.722 -7.410 10.242 1.00 96.00 82 ILE A O 1
ATOM 668 N N . LEU A 1 83 ? -1.986 -6.250 8.324 1.00 96.38 83 LEU A N 1
ATOM 669 C CA . LEU A 1 83 ? -3.259 -6.845 7.923 1.00 96.38 83 LEU A CA 1
ATOM 670 C C . LEU A 1 83 ? -3.083 -8.182 7.204 1.00 96.38 83 LEU A C 1
ATOM 672 O O . LEU A 1 83 ? -4.031 -8.955 7.147 1.00 96.38 83 LEU A O 1
ATOM 676 N N . PHE A 1 84 ? -1.906 -8.486 6.662 1.00 96.81 84 PHE A N 1
ATOM 677 C CA . PHE A 1 84 ? -1.690 -9.724 5.920 1.00 96.81 84 PHE A CA 1
ATOM 678 C C . PHE A 1 84 ? -1.346 -10.874 6.865 1.00 96.81 84 PHE A C 1
ATOM 680 O O . PHE A 1 84 ? -0.526 -10.733 7.772 1.00 96.81 84 PHE A O 1
ATOM 687 N N . LYS A 1 85 ? -1.936 -12.050 6.624 1.00 96.19 85 LYS A N 1
ATOM 688 C CA . LYS A 1 85 ? -1.583 -13.266 7.372 1.00 96.19 85 LYS A CA 1
ATOM 689 C C . LYS A 1 85 ? -0.192 -13.800 7.018 1.00 96.19 85 LYS A C 1
ATOM 691 O O . LYS A 1 85 ? 0.487 -14.353 7.876 1.00 96.19 85 LYS A O 1
ATOM 696 N N . SER A 1 86 ? 0.224 -13.658 5.759 1.00 95.00 86 SER A N 1
ATOM 697 C CA . SER A 1 86 ? 1.502 -14.170 5.253 1.00 95.00 86 SER A CA 1
ATOM 698 C C . SER A 1 86 ? 2.421 -13.038 4.816 1.00 95.00 86 SER A C 1
ATOM 700 O O . SER A 1 86 ? 2.009 -12.164 4.054 1.00 95.00 86 SER A O 1
ATOM 702 N N . LYS A 1 87 ? 3.700 -13.120 5.207 1.00 93.25 87 LYS A N 1
ATOM 703 C CA . LYS A 1 87 ? 4.743 -12.179 4.770 1.00 93.25 87 LYS A CA 1
ATOM 704 C C . LYS A 1 87 ? 4.953 -12.175 3.253 1.00 93.25 87 LYS A C 1
ATOM 706 O O . LYS A 1 87 ? 5.399 -11.167 2.722 1.00 93.25 87 LYS A O 1
ATOM 711 N N . ALA A 1 88 ? 4.605 -13.257 2.554 1.00 92.75 88 ALA A N 1
ATOM 712 C CA . ALA A 1 88 ? 4.693 -13.335 1.092 1.00 92.75 88 ALA A CA 1
ATOM 713 C C . ALA A 1 88 ? 3.751 -12.347 0.376 1.00 92.75 88 ALA A C 1
ATOM 715 O O . ALA A 1 88 ? 3.921 -12.053 -0.804 1.00 92.75 88 ALA A O 1
ATOM 716 N N . HIS A 1 89 ? 2.742 -11.837 1.082 1.00 93.75 89 HIS A N 1
ATOM 717 C CA . HIS A 1 89 ? 1.770 -10.889 0.549 1.00 93.75 89 HIS A CA 1
ATOM 718 C C . HIS A 1 89 ? 2.063 -9.439 0.920 1.00 93.75 89 HIS A C 1
ATOM 720 O O . HIS A 1 89 ? 1.353 -8.554 0.438 1.00 93.75 89 HIS A O 1
ATOM 726 N N . ASN A 1 90 ? 3.081 -9.216 1.752 1.00 95.12 90 ASN A N 1
ATOM 727 C CA . ASN A 1 90 ? 3.450 -7.898 2.228 1.00 95.12 90 ASN A CA 1
ATOM 728 C C . ASN A 1 90 ? 3.914 -7.007 1.079 1.00 95.12 90 ASN A C 1
ATOM 730 O O . ASN A 1 90 ? 4.547 -7.449 0.119 1.00 95.12 90 ASN A O 1
ATOM 734 N N . PHE A 1 91 ? 3.662 -5.718 1.242 1.00 95.69 91 PHE A N 1
ATOM 735 C CA . PHE A 1 91 ? 4.340 -4.685 0.490 1.00 95.69 91 PHE A CA 1
ATOM 736 C C . PHE A 1 91 ? 5.808 -4.625 0.916 1.00 95.69 91 PHE A C 1
ATOM 738 O O . PHE A 1 91 ? 6.121 -4.664 2.113 1.00 95.69 91 PHE A O 1
ATOM 745 N N . VAL A 1 92 ? 6.704 -4.525 -0.064 1.00 92.50 92 VAL A N 1
ATOM 746 C CA . VAL A 1 92 ? 8.149 -4.417 0.144 1.00 92.50 92 VAL A CA 1
ATOM 747 C C . VAL A 1 92 ? 8.637 -3.210 -0.644 1.00 92.50 92 VAL A C 1
ATOM 749 O O . VAL A 1 92 ? 8.602 -3.213 -1.869 1.00 92.50 92 VAL A O 1
ATOM 752 N N . GLY A 1 93 ? 9.042 -2.162 0.071 1.00 89.06 93 GLY A N 1
ATOM 753 C CA . GLY A 1 93 ? 9.658 -0.982 -0.530 1.00 89.06 93 GLY A CA 1
ATOM 754 C C . GLY A 1 93 ? 11.179 -1.074 -0.595 1.00 89.06 93 GLY A C 1
ATOM 755 O O . GLY A 1 93 ? 11.773 -2.128 -0.350 1.00 89.06 93 GLY A O 1
ATOM 756 N N . GLN A 1 94 ? 11.819 0.066 -0.863 1.00 81.19 94 GLN A N 1
ATOM 757 C CA . GLN A 1 94 ? 13.266 0.189 -0.712 1.00 81.19 94 GLN A CA 1
ATOM 758 C C . GLN A 1 94 ? 13.644 -0.092 0.744 1.00 81.19 94 GLN A C 1
ATOM 760 O O . GLN A 1 94 ? 13.093 0.501 1.670 1.00 81.19 94 GLN A O 1
ATOM 765 N N . ARG A 1 95 ? 14.587 -1.013 0.946 1.00 73.06 95 ARG A N 1
ATOM 766 C CA . ARG A 1 95 ? 15.203 -1.199 2.258 1.00 73.06 95 ARG A CA 1
ATOM 767 C C . ARG A 1 95 ? 16.137 -0.020 2.486 1.00 73.06 95 ARG A C 1
ATOM 769 O O . ARG A 1 95 ? 17.091 0.143 1.728 1.00 73.06 95 ARG A O 1
ATOM 776 N N . SER A 1 96 ? 15.867 0.779 3.512 1.00 59.12 96 SER A N 1
ATOM 777 C CA . SER A 1 96 ? 16.872 1.689 4.056 1.00 59.12 96 SER A CA 1
ATOM 778 C C . SER A 1 96 ? 18.051 0.827 4.510 1.00 59.12 96 SER A C 1
ATOM 780 O O . SER A 1 96 ? 17.860 -0.082 5.321 1.00 59.12 96 SER A O 1
ATOM 782 N N . LYS A 1 97 ? 19.221 1.027 3.901 1.00 43.38 97 LYS A N 1
ATOM 783 C CA . LYS A 1 97 ? 20.478 0.534 4.467 1.00 43.38 97 LYS A CA 1
ATOM 784 C C . LYS A 1 97 ? 20.828 1.357 5.696 1.00 43.38 97 LYS A C 1
ATOM 786 O O . LYS A 1 97 ? 20.540 2.574 5.663 1.00 43.38 97 LYS A O 1
#

Organism: NCBI:txid221126

pLDDT: mean 93.33, std 9.34, range [43.38, 97.62]

Sequence (97 aa):
MSEIVPIADKYKGGKLILEPADASMKPYELPIDKFFHKIIMVRDRLRVMEQRINASDLDEQGKIDLQQYITRIYGSLTSFNILFKSKAHNFVGQRSK

Radius of gyration: 16.82 Å; chains: 1; bounding box: 40×32×45 Å

Foldseek 3Di:
DQDDFAWAPVCPQHWDWADDPPPVDDIDIGGVVVVVVVVSVVVVVLVVVLVCLVVDPDDPVVSVVVVLVSLVVLVVCQVVQNTTNDPVSHRHHDDDD

Secondary structure (DSSP, 8-state):
-----PBPGGGTT-EEEE--SSTTSPPEEEEHHHHHHHHHHHHHHHHHHHHHHHTS---HHHHHHHHHHHHHHHHHTGGGGGGBSSGGGS---PPP-